Protein AF-A0A162T783-F1 (afdb_monomer_lite)

Sequence (113 aa):
MLANLSEANKEEADLVAEAVRTPYISAKYSADELSHTELRGPLDPKVARTLQLVIQAGEADAQTVSQLSNEPGVVTAWNNRLVTLQSMGLLRERKAGKRKFYSPVIGGLAYGS

Structure (mmCIF, N/CA/C/O backbone):
data_AF-A0A162T783-F1
#
_entry.id   AF-A0A162T783-F1
#
loop_
_atom_site.group_PDB
_atom_site.id
_atom_site.type_symbol
_atom_site.label_atom_id
_atom_site.label_alt_id
_atom_site.label_comp_id
_atom_site.label_asym_id
_atom_site.label_entity_id
_atom_site.label_seq_id
_atom_site.pdbx_PDB_ins_code
_atom_site.Cartn_x
_atom_site.Cartn_y
_atom_site.Cartn_z
_atom_site.occupancy
_atom_site.B_iso_or_equiv
_atom_site.auth_seq_id
_atom_site.auth_comp_id
_atom_site.auth_asym_id
_atom_site.auth_atom_id
_atom_site.pdbx_PDB_model_num
ATOM 1 N N . MET A 1 1 ? 0.898 1.409 -11.993 1.00 87.44 1 MET A N 1
ATOM 2 C CA . MET A 1 1 ? 1.842 0.271 -11.979 1.00 87.44 1 MET A CA 1
ATOM 3 C C . MET A 1 1 ? 2.705 0.387 -13.219 1.00 87.44 1 MET A C 1
ATOM 5 O O . MET A 1 1 ? 2.167 0.739 -14.262 1.00 87.44 1 MET A O 1
ATOM 9 N N . LEU A 1 2 ? 4.002 0.127 -13.090 1.00 93.25 2 LEU A N 1
ATOM 10 C CA . LEU A 1 2 ? 4.965 0.099 -14.183 1.00 93.25 2 LEU A CA 1
ATOM 11 C C . LEU A 1 2 ? 5.626 -1.286 -14.189 1.00 93.25 2 LEU A C 1
ATOM 13 O O . LEU A 1 2 ? 6.104 -1.743 -13.152 1.00 93.25 2 LEU A O 1
ATOM 17 N N . ALA A 1 3 ? 5.616 -1.968 -15.334 1.00 94.25 3 ALA A N 1
ATOM 18 C CA . ALA A 1 3 ? 6.173 -3.311 -15.475 1.00 94.25 3 ALA A CA 1
ATOM 19 C C . ALA A 1 3 ? 7.411 -3.296 -16.377 1.00 94.25 3 ALA A C 1
ATOM 21 O O . ALA A 1 3 ? 7.475 -2.514 -17.323 1.00 94.25 3 ALA A O 1
ATOM 22 N N . ASN A 1 4 ? 8.366 -4.188 -16.103 1.00 94.56 4 ASN A N 1
ATOM 23 C CA . ASN A 1 4 ? 9.569 -4.403 -16.919 1.00 94.56 4 ASN A CA 1
ATOM 24 C C . ASN A 1 4 ? 10.437 -3.146 -17.117 1.00 94.56 4 ASN A C 1
ATOM 26 O O . ASN A 1 4 ? 11.105 -3.003 -18.140 1.00 94.56 4 ASN A O 1
ATOM 30 N N . LEU A 1 5 ? 10.452 -2.241 -16.132 1.00 93.69 5 LEU A N 1
ATOM 31 C CA . LEU A 1 5 ? 11.386 -1.117 -16.131 1.00 93.69 5 LEU A CA 1
ATOM 32 C C . LEU A 1 5 ? 12.828 -1.616 -15.969 1.00 93.69 5 LEU A C 1
ATOM 34 O O . LEU A 1 5 ? 13.102 -2.472 -15.122 1.00 93.69 5 LEU A O 1
ATOM 38 N N . SER A 1 6 ? 13.742 -1.042 -16.754 1.00 93.62 6 SER A N 1
ATOM 39 C CA . SER A 1 6 ? 15.181 -1.113 -16.487 1.00 93.62 6 SER A CA 1
ATOM 40 C C . SER A 1 6 ? 15.510 -0.401 -15.171 1.00 93.62 6 SER A C 1
ATOM 42 O O . SER A 1 6 ? 14.726 0.422 -14.701 1.00 93.62 6 SER A O 1
ATOM 44 N N . GLU A 1 7 ? 16.678 -0.672 -14.586 1.00 91.00 7 GLU A N 1
ATOM 45 C CA . GLU A 1 7 ? 17.090 0.009 -13.349 1.00 91.00 7 GLU A CA 1
ATOM 46 C C . GLU A 1 7 ? 17.187 1.532 -13.531 1.00 91.00 7 GLU A C 1
ATOM 48 O O . GLU A 1 7 ? 16.649 2.268 -12.712 1.00 91.00 7 GLU A O 1
ATOM 53 N N . ALA A 1 8 ? 17.732 2.006 -14.659 1.00 93.81 8 ALA A N 1
ATOM 54 C CA . ALA A 1 8 ? 17.788 3.439 -14.965 1.00 93.81 8 ALA A CA 1
ATOM 55 C C . ALA A 1 8 ? 16.388 4.087 -14.985 1.00 93.81 8 ALA A C 1
ATOM 57 O O . ALA A 1 8 ? 16.171 5.142 -14.398 1.00 93.81 8 ALA A O 1
ATOM 58 N N . ASN A 1 9 ? 15.397 3.415 -15.585 1.00 95.00 9 ASN A N 1
ATOM 59 C CA . ASN A 1 9 ? 14.030 3.936 -15.634 1.00 95.00 9 ASN A CA 1
ATOM 60 C C . ASN A 1 9 ? 13.324 3.862 -14.268 1.00 95.00 9 ASN A C 1
ATOM 62 O O . ASN A 1 9 ? 12.402 4.637 -14.019 1.00 95.00 9 ASN A O 1
ATOM 66 N N . LYS A 1 10 ? 13.711 2.927 -13.388 1.00 93.62 10 LYS A N 1
ATOM 67 C CA . LYS A 1 10 ? 13.200 2.880 -12.008 1.00 93.62 10 LYS A CA 1
ATOM 68 C C . LYS A 1 10 ? 13.727 4.048 -11.189 1.00 93.62 10 LYS A C 1
ATOM 70 O O . LYS A 1 10 ? 12.943 4.656 -10.473 1.00 93.62 10 LYS A O 1
ATOM 75 N N . GLU A 1 11 ? 15.009 4.383 -11.321 1.00 94.31 11 GLU A N 1
ATOM 76 C CA . GLU A 1 11 ? 15.597 5.549 -10.651 1.00 94.31 11 GLU A CA 1
ATOM 77 C C . GLU A 1 11 ? 14.885 6.841 -11.074 1.00 94.31 11 GLU A C 1
ATOM 79 O O . GLU A 1 11 ? 14.480 7.633 -10.224 1.00 94.31 11 GLU A O 1
ATOM 84 N N . GLU A 1 12 ? 14.629 7.020 -12.373 1.00 95.50 12 GLU A N 1
ATOM 85 C CA . GLU A 1 12 ? 13.833 8.152 -12.864 1.00 95.50 12 GLU A CA 1
ATOM 86 C C . GLU A 1 12 ? 12.402 8.144 -12.304 1.00 95.50 12 GLU A C 1
ATOM 88 O O . GLU A 1 12 ? 11.904 9.176 -11.846 1.00 95.50 12 GLU A O 1
ATOM 93 N N . ALA A 1 13 ? 11.738 6.985 -12.294 1.00 95.50 13 ALA A N 1
ATOM 94 C CA . ALA A 1 13 ? 10.396 6.853 -11.735 1.00 95.50 13 ALA A CA 1
ATOM 95 C C . ALA A 1 13 ? 10.357 7.147 -10.225 1.00 95.50 13 ALA A C 1
ATOM 97 O O . ALA A 1 13 ? 9.391 7.747 -9.753 1.00 95.50 13 ALA A O 1
ATOM 98 N N . ASP A 1 14 ? 11.399 6.783 -9.475 1.00 95.50 14 ASP A N 1
ATOM 99 C CA . ASP A 1 14 ? 11.531 7.088 -8.049 1.00 95.50 14 ASP A CA 1
ATOM 100 C C . ASP A 1 14 ? 11.670 8.599 -7.812 1.00 95.50 14 ASP A C 1
ATOM 102 O O . ASP A 1 14 ? 11.012 9.140 -6.921 1.00 95.50 14 ASP A O 1
ATOM 106 N N . LEU A 1 15 ? 12.441 9.307 -8.649 1.00 96.00 15 LEU A N 1
ATOM 107 C CA . LEU A 1 15 ? 12.547 10.771 -8.590 1.00 96.00 15 LEU A CA 1
ATOM 108 C C . LEU A 1 15 ? 11.194 11.446 -8.842 1.00 96.00 15 LEU A C 1
ATOM 110 O O . LEU A 1 15 ? 10.819 12.375 -8.122 1.00 96.00 15 LEU A O 1
ATOM 114 N N . VAL A 1 16 ? 10.439 10.967 -9.836 1.00 96.44 16 VAL A N 1
ATOM 115 C CA . VAL A 1 16 ? 9.086 11.471 -10.112 1.00 96.44 16 VAL A CA 1
ATOM 116 C C . VAL A 1 16 ? 8.161 11.181 -8.931 1.00 96.44 16 VAL A C 1
ATOM 118 O O . VAL A 1 16 ? 7.468 12.088 -8.472 1.00 96.44 16 VAL A O 1
ATOM 121 N N . ALA A 1 17 ? 8.168 9.950 -8.415 1.00 95.38 17 ALA A N 1
ATOM 122 C CA . ALA A 1 17 ? 7.332 9.520 -7.297 1.00 95.38 17 ALA A CA 1
ATOM 123 C C . ALA A 1 17 ? 7.572 10.356 -6.033 1.00 95.38 17 ALA A C 1
ATOM 125 O O . ALA A 1 17 ? 6.611 10.728 -5.355 1.00 95.38 17 ALA A O 1
ATOM 126 N N . GLU A 1 18 ? 8.830 10.695 -5.747 1.00 95.19 18 GLU A N 1
ATOM 127 C CA . GLU A 1 18 ? 9.193 11.587 -4.647 1.00 95.19 18 GLU A CA 1
ATOM 128 C C . GLU A 1 18 ? 8.697 13.017 -4.904 1.00 95.19 18 GLU A C 1
ATOM 130 O O . GLU A 1 18 ? 8.015 13.599 -4.058 1.00 95.19 18 GLU A O 1
ATOM 135 N N . ALA A 1 19 ? 8.943 13.561 -6.102 1.00 95.62 19 ALA A N 1
ATOM 136 C CA . ALA A 1 19 ? 8.534 14.918 -6.466 1.00 95.62 19 ALA A CA 1
ATOM 137 C C . ALA A 1 19 ? 7.010 15.123 -6.391 1.00 95.62 19 ALA A C 1
ATOM 139 O O . ALA A 1 19 ? 6.547 16.164 -5.920 1.00 95.62 19 ALA A O 1
ATOM 140 N N . VAL A 1 20 ? 6.221 14.129 -6.817 1.00 94.38 20 VAL A N 1
ATOM 141 C CA . VAL A 1 20 ? 4.748 14.181 -6.764 1.00 94.38 20 VAL A CA 1
ATOM 142 C C . VAL A 1 20 ? 4.156 13.541 -5.506 1.00 94.38 20 VAL A C 1
ATOM 144 O O . VAL A 1 20 ? 2.933 13.459 -5.372 1.00 94.38 20 VAL A O 1
ATOM 147 N N . ARG A 1 21 ? 5.005 13.061 -4.589 1.00 91.62 21 ARG A N 1
ATOM 148 C CA . ARG A 1 21 ? 4.633 12.366 -3.346 1.00 91.62 21 ARG A CA 1
ATOM 149 C C . ARG A 1 21 ? 3.603 11.249 -3.542 1.00 91.62 21 ARG A C 1
ATOM 151 O O . ARG A 1 21 ? 2.698 11.079 -2.723 1.00 91.62 21 ARG A O 1
ATOM 158 N N . THR A 1 22 ? 3.721 10.515 -4.642 1.00 92.12 22 THR A N 1
ATOM 159 C CA . THR A 1 22 ? 2.771 9.468 -5.027 1.00 92.12 22 THR A CA 1
ATOM 160 C C . THR A 1 22 ? 3.534 8.176 -5.286 1.00 92.12 22 THR A C 1
ATOM 162 O O . THR A 1 22 ? 4.373 8.151 -6.187 1.00 92.12 22 THR A O 1
ATOM 165 N N . PRO A 1 23 ? 3.266 7.100 -4.528 1.00 94.69 23 PRO A N 1
ATOM 166 C CA . PRO A 1 23 ? 3.965 5.842 -4.716 1.00 94.69 23 PRO A CA 1
ATOM 167 C C . PRO A 1 23 ? 3.464 5.117 -5.972 1.00 94.69 23 PRO A C 1
ATOM 169 O O . PRO A 1 23 ? 2.347 5.340 -6.447 1.00 94.69 23 PRO A O 1
ATOM 172 N N . TYR A 1 24 ? 4.270 4.196 -6.490 1.00 95.31 24 TYR A N 1
ATOM 173 C CA . TYR A 1 24 ? 3.909 3.363 -7.633 1.00 95.31 24 TYR A CA 1
ATOM 174 C C . TYR A 1 24 ? 4.346 1.917 -7.424 1.00 95.31 24 TYR A C 1
ATOM 176 O O . TYR A 1 24 ? 5.312 1.627 -6.727 1.00 95.31 24 TYR A O 1
ATOM 184 N N . ILE A 1 25 ? 3.624 0.990 -8.048 1.00 95.44 25 ILE A N 1
ATOM 185 C CA . ILE A 1 25 ? 3.988 -0.428 -8.027 1.00 95.44 25 ILE A CA 1
ATOM 186 C C . ILE A 1 25 ? 4.894 -0.725 -9.218 1.00 95.44 25 ILE A C 1
ATOM 188 O O . ILE A 1 25 ? 4.496 -0.476 -10.361 1.00 95.44 25 ILE A O 1
ATOM 192 N N . SER A 1 26 ? 6.068 -1.27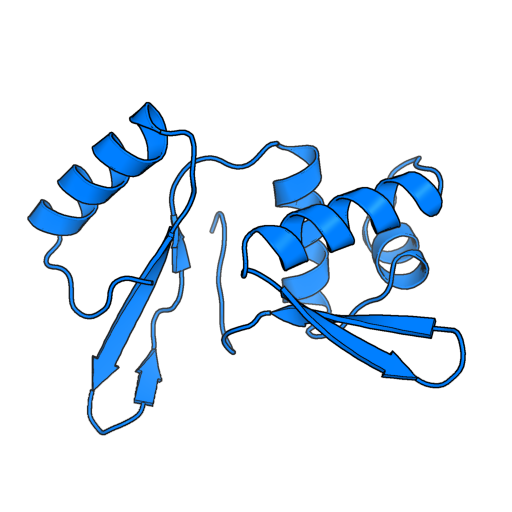3 -8.926 1.00 95.31 26 SER A N 1
ATOM 193 C CA . SER A 1 26 ? 7.005 -1.870 -9.872 1.00 95.31 26 SER A CA 1
ATOM 194 C C . SER A 1 26 ? 6.782 -3.381 -9.930 1.00 95.31 26 SER A C 1
ATOM 196 O O . SER A 1 26 ? 6.468 -3.999 -8.912 1.00 95.31 26 SER A O 1
ATOM 198 N N . ALA A 1 27 ? 6.912 -3.983 -11.109 1.00 94.94 27 ALA A N 1
ATOM 199 C CA . ALA A 1 27 ? 6.791 -5.428 -11.286 1.00 94.94 27 ALA A CA 1
ATOM 200 C C . ALA A 1 27 ? 7.599 -5.926 -12.492 1.00 94.94 27 ALA A C 1
ATOM 202 O O . ALA A 1 27 ? 7.951 -5.162 -13.396 1.00 94.94 27 ALA A O 1
ATOM 203 N N . LYS A 1 28 ? 7.836 -7.236 -12.547 1.00 93.94 28 LYS A N 1
ATOM 204 C CA . LYS A 1 28 ? 8.221 -7.949 -13.769 1.00 93.94 28 LYS A CA 1
ATOM 205 C C . LYS A 1 28 ? 6.998 -8.659 -14.337 1.00 93.94 28 LYS A C 1
ATOM 207 O O . LYS A 1 28 ? 6.274 -9.310 -13.591 1.00 93.94 28 LYS A O 1
ATOM 212 N N . TYR A 1 29 ? 6.789 -8.552 -15.642 1.00 94.06 29 TYR A N 1
ATOM 213 C CA . TYR A 1 29 ? 5.730 -9.249 -16.366 1.00 94.06 29 TYR A CA 1
ATOM 214 C C . TYR A 1 29 ? 6.345 -10.133 -17.449 1.00 94.06 29 TYR A C 1
ATOM 216 O O . TYR A 1 29 ? 7.041 -9.635 -18.336 1.00 94.06 29 TYR A O 1
ATOM 224 N N . SER A 1 30 ? 6.113 -11.439 -17.363 1.00 94.75 30 SER A N 1
ATOM 225 C CA . SER A 1 30 ? 6.611 -12.434 -18.317 1.00 94.75 30 SER A CA 1
ATOM 226 C C . SER A 1 30 ? 5.680 -13.640 -18.317 1.00 94.75 30 SER A C 1
ATOM 228 O O . SER A 1 30 ? 5.141 -13.973 -17.269 1.00 94.75 30 SER A O 1
ATOM 230 N N . ALA A 1 31 ? 5.513 -14.299 -19.468 1.00 92.56 31 ALA A N 1
ATOM 231 C CA . ALA A 1 31 ? 4.692 -15.510 -19.605 1.00 92.56 31 ALA A CA 1
ATOM 232 C C . ALA A 1 31 ? 3.284 -15.388 -18.975 1.00 92.56 31 ALA A C 1
ATOM 234 O O . ALA A 1 31 ? 2.809 -16.308 -18.320 1.00 92.56 31 ALA A O 1
ATOM 235 N N . ASP A 1 32 ? 2.644 -14.228 -19.159 1.00 89.75 32 ASP A N 1
ATOM 236 C CA . ASP A 1 32 ? 1.330 -13.875 -18.604 1.00 89.75 32 ASP A CA 1
ATOM 237 C C . ASP A 1 32 ? 1.216 -13.862 -17.070 1.00 89.75 32 ASP A C 1
ATOM 239 O O . ASP A 1 32 ? 0.118 -13.847 -16.511 1.00 89.75 32 ASP A O 1
ATOM 243 N N . GLU A 1 33 ? 2.351 -13.769 -16.376 1.00 92.12 33 GLU A N 1
ATOM 244 C CA . GLU A 1 33 ? 2.421 -13.691 -14.921 1.00 92.12 33 GLU A CA 1
ATOM 245 C C . GLU A 1 33 ? 3.176 -12.438 -14.446 1.00 92.12 33 GLU A C 1
ATOM 247 O O . GLU A 1 33 ? 4.178 -12.005 -15.029 1.00 92.12 33 GLU A O 1
ATOM 252 N N . LEU A 1 34 ? 2.687 -11.845 -13.351 1.00 92.12 34 LEU A N 1
ATOM 253 C CA . LEU A 1 34 ? 3.381 -10.790 -12.614 1.00 92.12 34 LEU A CA 1
ATOM 254 C C . LEU A 1 34 ? 4.260 -11.406 -11.524 1.00 92.12 34 LEU A C 1
ATOM 256 O O . LEU A 1 34 ? 3.801 -12.220 -10.731 1.00 92.12 34 LEU A O 1
ATOM 260 N N . SER A 1 35 ? 5.505 -10.951 -11.426 1.00 92.38 35 SER A N 1
ATOM 261 C CA . SER A 1 35 ? 6.443 -11.342 -10.372 1.00 92.38 35 SER A CA 1
ATOM 262 C C . SER A 1 35 ? 7.223 -10.135 -9.851 1.00 92.38 35 SER A C 1
ATOM 264 O O . SER A 1 35 ? 7.226 -9.072 -10.474 1.00 92.38 35 SER A O 1
ATOM 266 N N . HIS A 1 36 ? 7.914 -10.302 -8.718 1.00 91.81 36 HIS A N 1
ATOM 267 C CA . HIS A 1 36 ? 8.768 -9.264 -8.119 1.00 91.81 36 HIS A CA 1
ATOM 268 C C . HIS A 1 36 ? 8.035 -7.927 -7.929 1.00 91.81 36 HIS A C 1
ATOM 270 O O . HIS A 1 36 ? 8.534 -6.866 -8.299 1.00 91.81 36 HIS A O 1
ATOM 276 N N . THR A 1 37 ? 6.807 -7.999 -7.420 1.00 94.19 37 THR A N 1
ATOM 277 C CA . THR A 1 37 ? 5.937 -6.839 -7.244 1.00 94.19 37 THR A CA 1
ATOM 278 C C . THR A 1 37 ? 6.321 -6.080 -5.985 1.00 94.19 37 THR A C 1
ATOM 280 O O . THR A 1 37 ? 6.232 -6.617 -4.883 1.00 94.19 37 THR A O 1
ATOM 283 N N . GLU A 1 38 ? 6.706 -4.823 -6.140 1.00 94.88 38 GLU A N 1
ATOM 284 C CA . GLU A 1 38 ? 7.192 -3.969 -5.059 1.00 94.88 38 GLU A CA 1
ATOM 285 C C . GLU A 1 38 ? 6.518 -2.599 -5.147 1.00 94.88 38 GLU A C 1
ATOM 287 O O . GLU A 1 38 ? 6.423 -2.009 -6.226 1.00 94.88 38 GLU A O 1
ATOM 292 N N . LEU A 1 39 ? 6.052 -2.074 -4.016 1.00 95.62 39 LEU A N 1
ATOM 293 C CA . LEU A 1 39 ? 5.638 -0.680 -3.923 1.00 95.62 39 LEU A CA 1
ATOM 294 C C . LEU A 1 39 ? 6.865 0.212 -3.687 1.00 95.62 39 LEU A C 1
ATOM 296 O O . LEU A 1 39 ? 7.608 0.010 -2.730 1.00 95.62 39 LEU A O 1
ATOM 300 N N . ARG A 1 40 ? 7.043 1.223 -4.535 1.00 94.81 40 ARG A N 1
ATOM 301 C CA . ARG A 1 40 ? 8.142 2.192 -4.485 1.00 94.81 40 ARG A CA 1
ATOM 302 C C . ARG A 1 40 ? 7.612 3.610 -4.293 1.00 94.81 40 ARG A C 1
ATOM 304 O O . ARG A 1 40 ? 6.454 3.898 -4.600 1.00 94.81 40 ARG A O 1
ATOM 311 N N . GLY A 1 41 ? 8.474 4.495 -3.801 1.00 93.25 41 GLY A N 1
ATOM 312 C CA . GLY A 1 41 ? 8.138 5.885 -3.500 1.00 93.25 41 GLY A CA 1
ATOM 313 C C . GLY A 1 41 ? 7.541 6.099 -2.101 1.00 93.25 41 GLY A C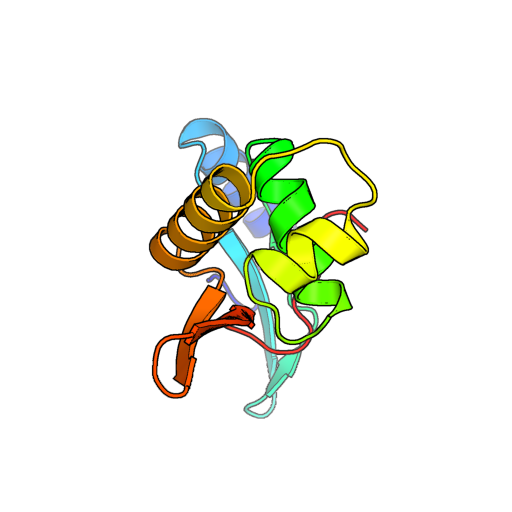 1
ATOM 314 O O . GLY A 1 41 ? 7.408 5.157 -1.308 1.00 93.25 41 GLY A O 1
ATOM 315 N N . PRO A 1 42 ? 7.207 7.354 -1.767 1.00 93.38 42 PRO A N 1
ATOM 316 C CA . PRO A 1 42 ? 6.882 7.735 -0.402 1.00 93.38 42 PRO A CA 1
ATOM 317 C C . PRO A 1 42 ? 5.470 7.307 0.013 1.00 93.38 42 PRO A C 1
ATOM 319 O O . PRO A 1 42 ? 4.498 7.428 -0.734 1.00 93.38 42 PRO A O 1
ATOM 322 N N . LEU A 1 43 ? 5.346 6.893 1.273 1.00 94.75 43 LEU A N 1
ATOM 323 C CA . LEU A 1 43 ? 4.083 6.770 1.995 1.00 94.75 43 LEU A CA 1
ATOM 324 C C . LEU A 1 43 ? 4.220 7.449 3.356 1.00 94.75 43 LEU A C 1
ATOM 326 O O . LEU A 1 43 ? 5.287 7.426 3.969 1.00 94.75 43 LEU A O 1
ATOM 330 N N . ASP A 1 44 ? 3.123 8.019 3.860 1.00 94.00 44 ASP A N 1
ATOM 331 C CA . ASP A 1 44 ? 3.070 8.438 5.263 1.00 94.00 44 ASP A CA 1
ATOM 332 C C . ASP A 1 44 ? 3.408 7.236 6.173 1.00 94.00 44 ASP A C 1
ATOM 334 O O . ASP A 1 44 ? 2.854 6.155 5.950 1.00 94.00 44 ASP A O 1
ATOM 338 N N . PRO A 1 45 ? 4.255 7.387 7.210 1.00 93.44 45 PRO A N 1
ATOM 339 C CA . PRO A 1 45 ? 4.712 6.264 8.031 1.00 93.44 45 PRO A CA 1
ATOM 340 C C . PRO A 1 45 ? 3.587 5.412 8.630 1.00 93.44 45 PRO A C 1
ATOM 342 O O . PRO A 1 45 ? 3.703 4.189 8.717 1.00 93.44 45 PRO A O 1
ATOM 345 N N . LYS A 1 46 ? 2.461 6.024 9.018 1.00 94.75 46 LYS A N 1
ATOM 346 C CA . LYS A 1 46 ? 1.323 5.290 9.591 1.00 94.75 46 LYS A CA 1
ATOM 347 C C . LYS A 1 46 ? 0.539 4.545 8.511 1.00 94.75 46 LYS A C 1
ATOM 349 O O . LYS A 1 46 ? 0.007 3.462 8.770 1.00 94.75 46 LYS A O 1
ATOM 354 N N . VAL A 1 47 ? 0.461 5.113 7.310 1.00 95.81 47 VAL A N 1
ATOM 355 C CA . VAL A 1 47 ? -0.142 4.476 6.129 1.00 95.81 47 VAL A CA 1
ATOM 356 C C . VAL A 1 47 ? 0.725 3.305 5.652 1.00 95.81 47 VAL A C 1
ATOM 358 O O . VAL A 1 47 ? 0.207 2.203 5.485 1.00 95.81 47 VAL A O 1
ATOM 361 N N . ALA A 1 48 ? 2.040 3.506 5.556 1.00 95.75 48 ALA A N 1
ATOM 362 C CA . ALA A 1 48 ? 3.051 2.481 5.297 1.00 95.75 48 ALA A CA 1
ATOM 363 C C . ALA A 1 48 ? 2.941 1.30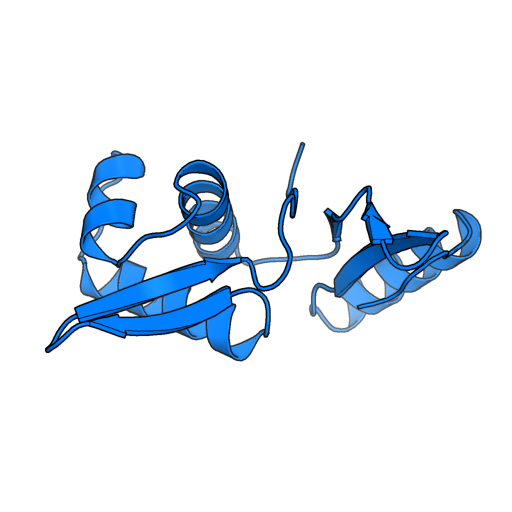2 6.274 1.00 95.75 48 ALA A C 1
ATOM 365 O O . ALA A 1 48 ? 2.799 0.153 5.855 1.00 95.75 48 ALA A O 1
ATOM 366 N N . ARG A 1 49 ? 2.911 1.585 7.583 1.00 95.69 49 ARG A N 1
ATOM 367 C CA . ARG A 1 49 ? 2.751 0.555 8.617 1.00 95.69 49 ARG A CA 1
ATOM 368 C C . ARG A 1 49 ? 1.452 -0.233 8.453 1.00 95.69 49 ARG A C 1
ATOM 370 O O . ARG A 1 49 ? 1.445 -1.452 8.580 1.00 95.69 49 ARG A O 1
ATOM 377 N N . THR A 1 50 ? 0.356 0.455 8.133 1.00 96.88 50 THR A N 1
ATOM 378 C CA . THR A 1 50 ? -0.941 -0.192 7.878 1.00 96.88 50 THR A CA 1
ATOM 379 C C . THR A 1 50 ? -0.862 -1.131 6.673 1.00 96.88 50 THR A C 1
ATOM 381 O O . THR A 1 50 ? -1.352 -2.254 6.751 1.00 96.88 50 THR A O 1
ATOM 384 N N . LEU A 1 51 ? -0.211 -0.711 5.584 1.00 97.31 51 LEU A N 1
ATOM 385 C CA . LEU A 1 51 ? -0.024 -1.545 4.397 1.00 97.31 51 LEU A CA 1
ATOM 386 C C . LEU A 1 51 ? 0.779 -2.812 4.712 1.00 97.31 51 LEU A C 1
ATOM 388 O O . LEU A 1 51 ? 0.360 -3.897 4.322 1.00 97.31 51 LEU A O 1
ATOM 392 N N . GLN A 1 52 ? 1.883 -2.691 5.454 1.00 96.00 52 GLN A N 1
ATOM 393 C CA . GLN A 1 52 ? 2.703 -3.840 5.860 1.00 96.00 52 GLN A CA 1
ATOM 394 C C . GLN A 1 52 ? 1.890 -4.879 6.642 1.00 96.00 52 GLN A C 1
ATOM 396 O O . GLN A 1 52 ? 1.987 -6.071 6.363 1.00 96.00 52 GLN A O 1
ATOM 401 N N . LEU A 1 53 ? 1.044 -4.434 7.576 1.00 96.56 53 LEU A N 1
ATOM 402 C CA . LEU A 1 53 ? 0.178 -5.324 8.356 1.00 96.56 53 LEU A CA 1
ATOM 403 C C . LEU A 1 53 ? -0.864 -6.033 7.477 1.00 96.56 53 LEU A C 1
ATOM 405 O O . LEU A 1 53 ? -1.147 -7.210 7.689 1.00 96.56 53 LEU A O 1
ATOM 409 N N . VAL A 1 54 ? -1.412 -5.346 6.469 1.00 97.62 54 VAL A N 1
ATOM 410 C CA . VAL A 1 54 ? -2.348 -5.954 5.507 1.00 97.62 54 VAL A CA 1
ATOM 411 C C . VAL A 1 54 ? -1.638 -6.961 4.600 1.00 97.62 54 VAL A C 1
ATOM 413 O O . VAL A 1 54 ? -2.180 -8.036 4.364 1.00 97.62 54 VAL A O 1
ATOM 416 N N . ILE A 1 55 ? -0.428 -6.649 4.122 1.00 95.75 55 ILE A N 1
ATOM 417 C CA . ILE A 1 55 ? 0.398 -7.577 3.333 1.00 95.75 55 ILE A CA 1
ATOM 418 C C . ILE A 1 55 ? 0.700 -8.836 4.155 1.00 95.75 55 ILE A C 1
ATOM 420 O O . ILE A 1 55 ? 0.489 -9.943 3.668 1.00 95.75 55 ILE A O 1
ATOM 424 N N . GLN A 1 56 ? 1.114 -8.673 5.415 1.00 94.69 56 GLN A N 1
ATOM 425 C CA . GLN A 1 56 ? 1.397 -9.784 6.326 1.00 94.69 56 GLN A CA 1
ATOM 426 C C . GLN A 1 56 ? 0.163 -10.667 6.571 1.00 94.69 56 GLN A C 1
ATOM 428 O O . GLN A 1 56 ? 0.283 -11.888 6.632 1.00 94.69 56 GLN A O 1
ATOM 433 N N . ALA A 1 57 ? -1.017 -10.062 6.721 1.00 95.62 57 ALA A N 1
ATOM 434 C CA . ALA A 1 57 ? -2.266 -10.788 6.942 1.00 95.62 57 ALA A CA 1
ATOM 435 C C . ALA A 1 57 ? -2.849 -11.414 5.661 1.00 95.62 57 ALA A C 1
ATOM 437 O O . ALA A 1 57 ? -3.710 -12.289 5.745 1.00 95.62 57 ALA A O 1
ATOM 438 N N . GLY A 1 58 ? -2.450 -10.933 4.479 1.00 96.00 58 GLY A N 1
ATOM 439 C CA . GLY A 1 58 ? -3.058 -11.245 3.180 1.00 96.00 58 GLY A CA 1
ATOM 440 C C . GLY A 1 58 ? -4.431 -10.590 2.968 1.00 96.00 58 GLY A C 1
ATOM 441 O O . GLY A 1 58 ? -4.721 -10.078 1.886 1.00 96.00 58 GLY A O 1
ATOM 442 N N . GLU A 1 59 ? -5.269 -10.560 4.002 1.00 96.94 59 GLU A N 1
ATOM 443 C CA . GLU A 1 59 ? -6.532 -9.827 4.053 1.00 96.94 59 GLU A CA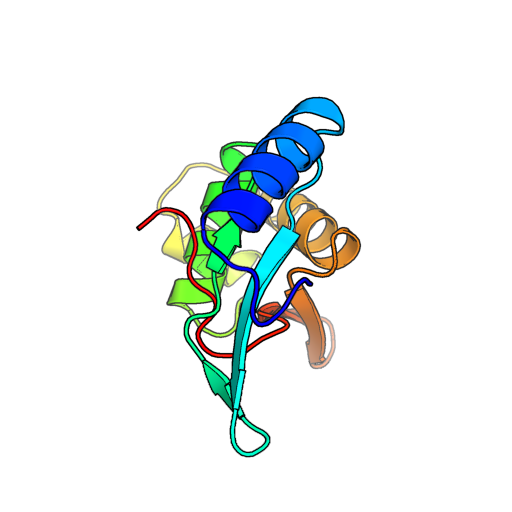 1
ATOM 444 C C . GLU A 1 59 ? -6.814 -9.375 5.496 1.00 96.94 59 GLU A C 1
ATOM 446 O O . GLU A 1 59 ? -6.666 -10.150 6.439 1.00 96.94 59 GLU A O 1
ATOM 451 N N . ALA A 1 60 ? -7.233 -8.123 5.690 1.00 97.38 60 ALA A N 1
ATOM 452 C CA . ALA A 1 60 ? -7.510 -7.578 7.016 1.00 97.38 60 ALA A CA 1
ATOM 453 C C . ALA A 1 60 ? -8.627 -6.527 7.000 1.00 97.38 60 ALA A C 1
ATOM 455 O O . ALA A 1 60 ? -8.835 -5.823 6.013 1.00 97.38 60 ALA A O 1
ATOM 456 N N . ASP A 1 61 ? -9.328 -6.387 8.123 1.00 97.12 61 ASP A N 1
ATOM 457 C CA . ASP A 1 61 ? -10.141 -5.209 8.420 1.00 97.12 61 ASP A CA 1
ATOM 458 C C . ASP A 1 61 ? -9.466 -4.331 9.487 1.00 97.12 61 ASP A C 1
ATOM 460 O O . ASP A 1 61 ? -8.378 -4.636 9.981 1.00 97.12 61 ASP A O 1
ATOM 464 N N . ALA A 1 62 ? -10.106 -3.220 9.857 1.00 95.94 62 ALA A N 1
ATOM 465 C CA . ALA A 1 62 ? -9.552 -2.292 10.840 1.00 95.94 62 ALA A CA 1
ATOM 466 C C . ALA A 1 62 ? -9.306 -2.936 12.220 1.00 95.94 62 ALA A C 1
ATOM 468 O O . ALA A 1 62 ? -8.363 -2.551 12.911 1.00 95.94 62 ALA A O 1
ATOM 469 N N . GLN A 1 63 ? -10.123 -3.920 12.615 1.00 95.00 63 GLN A N 1
ATOM 470 C CA . GLN A 1 63 ? -9.957 -4.636 13.880 1.00 95.00 63 GLN A CA 1
ATOM 471 C C . GLN A 1 63 ? -8.740 -5.564 13.808 1.00 95.00 63 GLN A C 1
ATOM 473 O O . GLN A 1 63 ? -7.913 -5.552 14.717 1.00 95.00 63 GLN A O 1
ATOM 478 N N . THR A 1 64 ? -8.599 -6.315 12.712 1.00 95.88 64 THR A N 1
ATOM 479 C CA . THR A 1 64 ? -7.442 -7.182 12.459 1.00 95.88 64 THR A CA 1
ATOM 480 C C . THR A 1 64 ? -6.144 -6.376 12.445 1.00 95.88 64 THR A C 1
ATOM 482 O O . THR A 1 64 ? -5.199 -6.740 13.137 1.00 95.88 64 THR A O 1
ATOM 485 N N . VAL A 1 65 ? -6.101 -5.240 11.737 1.00 96.81 65 VAL A N 1
ATOM 486 C CA . VAL A 1 65 ? -4.921 -4.356 11.729 1.00 96.81 65 VAL A CA 1
ATOM 487 C C . VAL A 1 65 ? -4.600 -3.853 13.136 1.00 96.81 65 VAL A C 1
ATOM 489 O O . VAL A 1 65 ? -3.442 -3.877 13.541 1.00 96.81 65 VAL A O 1
ATOM 492 N N . SER A 1 66 ? -5.613 -3.434 13.898 1.00 95.31 66 SER A N 1
ATOM 493 C CA . SER A 1 66 ? -5.419 -2.966 15.273 1.00 95.31 66 SER A CA 1
ATOM 494 C C . SER A 1 66 ? -4.861 -4.046 16.202 1.00 95.31 66 SER A C 1
ATOM 496 O O . SER A 1 66 ? -4.149 -3.716 17.143 1.00 95.31 66 SER A O 1
ATOM 498 N N . GLN A 1 67 ? -5.208 -5.315 15.978 1.00 93.81 67 GLN A N 1
ATOM 499 C CA . GLN A 1 67 ? -4.700 -6.443 16.762 1.00 93.81 67 GLN A CA 1
ATOM 500 C C . GLN A 1 67 ? -3.273 -6.818 16.353 1.00 93.81 67 GLN A C 1
ATOM 502 O O . GLN A 1 67 ? -2.447 -7.092 17.214 1.00 93.81 67 GLN A O 1
ATOM 507 N N . LEU A 1 68 ? -2.972 -6.805 15.051 1.00 94.50 68 LEU A N 1
ATOM 508 C CA . LEU A 1 68 ? -1.644 -7.140 14.531 1.00 94.50 68 LEU A CA 1
ATOM 509 C C . LEU A 1 68 ? -0.601 -6.053 14.804 1.00 94.50 68 LEU A C 1
ATOM 511 O O . LEU A 1 68 ? 0.584 -6.360 14.913 1.00 94.50 68 LEU A O 1
ATOM 515 N N . SER A 1 69 ? -1.015 -4.786 14.893 1.00 92.50 69 SER A N 1
ATOM 516 C CA . SER A 1 69 ? -0.079 -3.682 15.107 1.00 92.50 69 SER A CA 1
ATOM 517 C C . SER A 1 69 ? 0.569 -3.719 16.490 1.00 92.50 69 SER A C 1
ATOM 519 O O . SER A 1 69 ? 1.710 -3.282 16.616 1.00 92.50 69 SER A O 1
ATOM 521 N N . ASN A 1 70 ? -0.139 -4.221 17.514 1.00 87.19 70 ASN A N 1
ATOM 522 C CA . ASN A 1 70 ? 0.202 -4.035 18.932 1.00 87.19 70 ASN A CA 1
ATOM 523 C C . ASN A 1 70 ? 0.463 -2.559 19.309 1.00 87.19 70 ASN A C 1
ATOM 525 O O . ASN A 1 70 ? 1.124 -2.266 20.304 1.00 87.19 70 ASN A O 1
ATOM 529 N N . GLU A 1 71 ? -0.061 -1.618 18.521 1.00 86.12 71 GLU A N 1
ATOM 530 C CA . GLU A 1 71 ? 0.127 -0.182 18.709 1.00 86.12 71 GLU A CA 1
ATOM 531 C C . GLU A 1 71 ? -1.148 0.455 19.280 1.00 86.12 71 GLU A C 1
ATOM 533 O O . GLU A 1 71 ? -2.261 0.100 18.872 1.00 86.12 71 GLU A O 1
ATOM 538 N N . PRO A 1 72 ? -1.022 1.454 20.172 1.00 75.31 72 PRO A N 1
ATOM 539 C CA . PRO A 1 72 ? -2.169 2.224 20.622 1.00 75.31 72 PRO A CA 1
ATOM 540 C C . PRO A 1 72 ? -2.786 2.983 19.441 1.00 75.31 72 PRO A C 1
ATOM 542 O O . PRO A 1 72 ? -2.144 3.795 18.773 1.00 75.31 72 PRO A O 1
ATOM 545 N N . GLY A 1 73 ? -4.068 2.738 19.184 1.00 74.75 73 GLY A N 1
ATOM 546 C CA . GLY A 1 73 ? -4.805 3.403 18.119 1.00 74.75 73 GLY A CA 1
ATOM 547 C C . GLY A 1 73 ? -6.284 3.054 18.161 1.00 74.75 73 GLY A C 1
ATOM 548 O O . GLY A 1 73 ? -6.661 1.923 18.450 1.00 74.75 73 GLY A O 1
ATOM 549 N N . VAL A 1 74 ? -7.138 4.032 17.861 1.00 85.38 74 VAL A N 1
ATOM 550 C CA . VAL A 1 74 ? -8.576 3.782 17.725 1.00 85.38 74 VAL A CA 1
ATOM 551 C C . VAL A 1 74 ? -8.862 3.102 16.387 1.00 85.38 74 VAL A C 1
ATOM 553 O O . VAL A 1 74 ? -8.294 3.478 15.361 1.00 85.38 74 VAL A O 1
ATOM 556 N N . VAL A 1 75 ? -9.783 2.135 16.381 1.00 89.94 75 VAL A N 1
ATOM 557 C CA . VAL A 1 75 ? -10.186 1.363 15.186 1.00 89.94 75 VAL A CA 1
ATOM 558 C C . VAL A 1 75 ? -10.536 2.274 14.002 1.00 89.94 75 VAL A C 1
ATOM 560 O O . VAL A 1 75 ? -10.162 1.999 12.864 1.00 89.94 75 VAL A O 1
ATOM 563 N N . THR A 1 76 ? -11.167 3.420 14.265 1.00 93.62 76 THR A N 1
ATOM 564 C CA . THR A 1 76 ? -11.494 4.426 13.244 1.00 93.62 76 THR A CA 1
ATOM 565 C C . THR A 1 76 ? -10.261 4.972 12.518 1.00 93.62 76 THR A C 1
ATOM 567 O O . THR A 1 76 ? -10.311 5.197 11.311 1.00 93.62 76 THR A O 1
ATOM 570 N N . ALA A 1 77 ? -9.132 5.149 13.211 1.00 95.00 77 ALA A N 1
ATOM 571 C CA . ALA A 1 77 ? -7.898 5.630 12.594 1.00 95.00 77 ALA A CA 1
ATOM 572 C C . ALA A 1 77 ? -7.302 4.586 11.638 1.00 95.00 77 ALA A C 1
ATOM 574 O O . ALA A 1 77 ? -6.859 4.944 10.548 1.00 95.00 77 ALA A O 1
ATOM 575 N N . TRP A 1 78 ? -7.337 3.303 12.011 1.00 96.38 78 TRP A N 1
ATOM 576 C CA . TRP A 1 78 ? -6.929 2.205 11.129 1.00 96.38 78 TRP A CA 1
ATOM 577 C C . TRP A 1 78 ? -7.830 2.110 9.901 1.00 96.38 78 TRP A C 1
ATOM 579 O O . TRP A 1 78 ? -7.332 2.007 8.783 1.00 96.38 78 TRP A O 1
ATOM 589 N N . ASN A 1 79 ? -9.145 2.244 10.087 1.00 96.38 79 ASN A N 1
ATOM 590 C CA . ASN A 1 79 ? -10.093 2.260 8.978 1.00 96.38 79 ASN A CA 1
ATOM 591 C C . ASN A 1 79 ? -9.809 3.402 7.991 1.00 96.38 79 ASN A C 1
ATOM 593 O O . ASN A 1 79 ? -9.801 3.181 6.785 1.00 96.38 79 ASN A O 1
ATOM 597 N N . ASN A 1 80 ? -9.513 4.606 8.484 1.00 97.25 80 ASN A N 1
ATOM 598 C CA . ASN A 1 80 ? -9.177 5.731 7.611 1.00 97.25 80 ASN A CA 1
ATOM 599 C C . ASN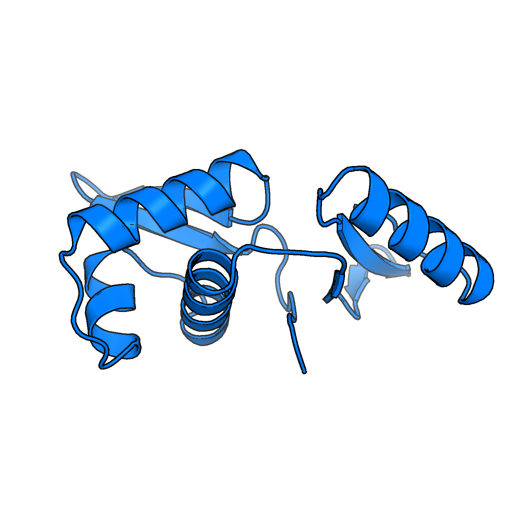 A 1 80 ? -7.914 5.452 6.786 1.00 97.25 80 ASN A C 1
ATOM 601 O O . ASN A 1 80 ? -7.898 5.735 5.594 1.00 97.25 80 ASN A O 1
ATOM 605 N N . ARG A 1 81 ? -6.886 4.834 7.383 1.00 97.50 81 ARG A N 1
ATOM 606 C CA . ARG A 1 81 ? -5.657 4.452 6.666 1.00 97.50 81 ARG A CA 1
ATOM 607 C C . ARG A 1 81 ? -5.916 3.371 5.613 1.00 97.50 81 ARG A C 1
ATOM 609 O O . ARG A 1 81 ? -5.365 3.455 4.522 1.00 97.50 81 ARG A O 1
ATOM 616 N N . LEU A 1 82 ? -6.786 2.400 5.901 1.00 98.00 82 LEU A N 1
ATOM 617 C CA . LEU A 1 82 ? -7.220 1.389 4.927 1.00 98.00 82 LEU A CA 1
ATOM 618 C C . LEU A 1 82 ? -7.957 2.021 3.740 1.00 98.00 82 LEU A C 1
ATOM 620 O O . LEU A 1 82 ? -7.672 1.685 2.592 1.00 98.00 82 LEU A O 1
ATOM 624 N N . VAL A 1 83 ? -8.848 2.980 4.003 1.00 97.75 83 VAL A N 1
ATOM 625 C CA . VAL A 1 83 ? -9.533 3.752 2.955 1.00 97.75 83 VAL A CA 1
ATOM 626 C C . VAL A 1 83 ? -8.535 4.577 2.141 1.00 97.75 83 VAL A C 1
ATOM 628 O O . VAL A 1 83 ? -8.623 4.586 0.916 1.00 97.75 83 VAL A O 1
ATOM 631 N N . THR A 1 84 ? -7.545 5.210 2.779 1.00 97.19 84 THR A N 1
ATOM 632 C CA . THR A 1 84 ? -6.462 5.911 2.069 1.00 97.19 84 THR A CA 1
ATOM 633 C C . THR A 1 84 ? -5.721 4.965 1.124 1.00 97.19 84 THR A C 1
ATOM 635 O O . THR A 1 84 ? -5.628 5.253 -0.067 1.00 97.19 84 THR A O 1
ATOM 638 N N . LEU A 1 85 ? -5.268 3.806 1.608 1.00 97.38 85 LEU A N 1
ATOM 639 C CA . LEU A 1 85 ? -4.579 2.809 0.781 1.00 97.38 85 LEU A CA 1
ATOM 640 C C . LEU A 1 85 ? -5.448 2.285 -0.373 1.00 97.38 85 LEU A C 1
ATOM 642 O O . LEU A 1 85 ? -4.954 2.072 -1.479 1.00 97.38 85 LEU A O 1
ATOM 646 N N . GLN A 1 86 ? -6.748 2.105 -0.141 1.00 97.69 86 GLN A N 1
ATOM 647 C CA . GLN A 1 86 ? -7.697 1.718 -1.183 1.00 97.69 86 GLN A CA 1
ATOM 648 C C . GLN A 1 86 ? -7.886 2.828 -2.227 1.00 97.69 86 GLN A C 1
ATOM 650 O O . GLN A 1 86 ? -7.904 2.539 -3.421 1.00 97.69 86 GLN A O 1
ATOM 655 N N . SER A 1 87 ? -7.958 4.096 -1.811 1.00 95.94 87 SER A N 1
ATOM 656 C CA . SER A 1 87 ? -8.051 5.244 -2.726 1.00 95.94 87 SER A CA 1
ATOM 657 C C . SER A 1 87 ? -6.790 5.444 -3.576 1.00 95.94 87 SER A C 1
ATOM 659 O O . SER A 1 87 ? -6.886 5.871 -4.722 1.00 95.94 87 SER A O 1
ATOM 661 N N . MET A 1 88 ? -5.622 5.056 -3.053 1.00 94.75 88 MET A N 1
ATOM 662 C CA . MET A 1 88 ? -4.349 5.009 -3.785 1.00 94.75 88 MET A CA 1
ATOM 663 C C . MET A 1 88 ? -4.248 3.816 -4.752 1.00 94.75 88 MET A C 1
ATOM 665 O O . MET A 1 88 ? -3.247 3.674 -5.449 1.00 94.75 88 MET A O 1
ATOM 669 N N . GLY A 1 89 ? -5.246 2.926 -4.782 1.00 95.12 89 GLY A N 1
ATOM 670 C CA . GLY A 1 89 ? -5.224 1.722 -5.612 1.00 95.12 89 GLY A CA 1
ATOM 671 C C . GLY A 1 89 ? -4.236 0.655 -5.133 1.00 95.12 89 GLY A C 1
ATOM 672 O O . GLY A 1 89 ? -3.828 -0.184 -5.929 1.00 95.12 89 GLY A O 1
ATOM 673 N N . LEU A 1 90 ? -3.840 0.677 -3.856 1.00 96.31 90 LEU A N 1
ATOM 674 C CA . LEU A 1 90 ? -2.915 -0.300 -3.263 1.00 96.31 90 LEU A CA 1
ATOM 675 C C . LEU A 1 90 ? -3.648 -1.484 -2.626 1.00 96.31 90 LEU A C 1
ATOM 677 O O . LEU A 1 90 ? -3.124 -2.598 -2.592 1.00 96.31 90 LEU A O 1
ATOM 681 N N . LEU A 1 91 ? -4.878 -1.256 -2.159 1.00 97.88 91 LEU A N 1
ATOM 682 C CA . LEU A 1 91 ? -5.752 -2.289 -1.605 1.00 97.88 91 LEU A CA 1
ATOM 683 C C . LEU A 1 91 ? -7.063 -2.385 -2.388 1.00 97.88 91 LEU A C 1
ATOM 685 O O . LEU A 1 91 ? -7.623 -1.377 -2.819 1.00 97.88 91 LEU A O 1
ATOM 689 N N . ARG A 1 92 ? -7.595 -3.602 -2.502 1.00 97.31 92 ARG A N 1
ATOM 690 C CA . ARG A 1 92 ? -8.974 -3.862 -2.929 1.00 97.31 92 ARG A CA 1
ATOM 691 C C . ARG A 1 92 ? -9.871 -4.030 -1.707 1.00 97.31 92 ARG A C 1
ATOM 693 O O . ARG A 1 92 ? -9.476 -4.674 -0.739 1.00 97.31 92 ARG A O 1
ATOM 700 N N . GLU A 1 93 ? -11.078 -3.473 -1.767 1.00 97.62 93 GLU A N 1
ATOM 701 C CA . GLU A 1 93 ? -12.115 -3.664 -0.745 1.00 97.62 93 GLU A CA 1
ATOM 702 C C . GLU A 1 93 ? -13.047 -4.813 -1.146 1.00 97.62 93 GLU A C 1
ATOM 704 O O . GLU A 1 93 ? -13.540 -4.872 -2.273 1.00 97.62 93 GLU A O 1
ATOM 709 N N . ARG A 1 94 ? -13.363 -5.680 -0.184 1.00 96.81 94 ARG A N 1
ATOM 710 C CA . ARG A 1 94 ? -14.425 -6.681 -0.270 1.00 96.81 94 ARG A CA 1
ATOM 711 C C . ARG A 1 94 ? -15.379 -6.517 0.907 1.00 96.81 94 ARG A C 1
ATOM 713 O O . ARG A 1 94 ? -14.960 -6.417 2.059 1.00 96.81 94 ARG A O 1
ATOM 720 N N . LYS A 1 95 ? -16.684 -6.528 0.639 1.00 94.88 95 LYS A N 1
ATOM 721 C CA . LYS A 1 95 ? -17.714 -6.479 1.686 1.00 94.88 95 LYS A CA 1
ATOM 722 C C . LYS A 1 95 ? -18.120 -7.888 2.108 1.00 94.88 95 LYS A C 1
ATOM 724 O O . LYS A 1 95 ? -18.341 -8.750 1.263 1.00 94.88 95 LYS A O 1
ATOM 729 N N . ALA A 1 96 ? -18.261 -8.100 3.413 1.00 92.06 96 ALA A N 1
ATOM 730 C CA . ALA A 1 96 ? -18.826 -9.313 3.997 1.00 92.06 96 ALA A CA 1
ATOM 731 C C . ALA A 1 96 ? -19.831 -8.914 5.087 1.00 92.06 96 ALA A C 1
ATOM 733 O O . ALA A 1 96 ? -19.472 -8.594 6.225 1.00 92.06 96 ALA A O 1
ATOM 734 N N . GLY A 1 97 ? -21.111 -8.859 4.708 1.00 92.44 97 GLY A N 1
ATOM 735 C CA . GLY A 1 97 ? -22.163 -8.290 5.547 1.00 92.44 97 GLY A CA 1
ATOM 736 C C . GLY A 1 97 ? -21.901 -6.809 5.837 1.00 92.44 97 GLY A C 1
ATOM 737 O O . GLY A 1 97 ? -21.799 -6.001 4.917 1.00 92.44 97 GLY A O 1
ATOM 738 N N . LYS A 1 98 ? -21.775 -6.455 7.123 1.00 88.44 98 LYS A N 1
ATOM 739 C CA . LYS A 1 98 ? -21.472 -5.082 7.577 1.00 88.44 98 LYS A CA 1
ATOM 740 C C . LYS A 1 98 ? -19.971 -4.771 7.658 1.00 88.44 98 LYS A C 1
ATOM 742 O O . LYS A 1 98 ? -19.612 -3.627 7.922 1.00 88.44 98 LYS A O 1
ATOM 747 N N . ARG A 1 99 ? -19.100 -5.769 7.470 1.00 91.06 99 ARG A N 1
ATOM 748 C CA . ARG A 1 99 ? -17.640 -5.614 7.566 1.00 91.06 99 ARG A CA 1
ATOM 749 C C . ARG A 1 99 ? -17.024 -5.387 6.189 1.00 91.06 99 ARG A C 1
ATOM 751 O O . ARG A 1 99 ? -17.520 -5.898 5.182 1.00 91.06 99 ARG A O 1
ATOM 758 N N . LYS A 1 100 ? -15.925 -4.636 6.173 1.00 95.44 100 LYS A N 1
ATOM 759 C CA . LYS A 1 100 ? -15.082 -4.396 5.001 1.00 95.44 100 LYS A CA 1
ATOM 760 C C . LYS A 1 100 ? -13.730 -5.043 5.232 1.00 95.44 100 LYS A C 1
ATOM 762 O O . LYS A 1 100 ? -13.109 -4.787 6.257 1.00 95.44 100 LYS A O 1
ATOM 767 N N . PHE A 1 101 ? -13.304 -5.850 4.280 1.00 97.62 101 PHE A N 1
ATOM 768 C CA . PHE A 1 101 ? -12.007 -6.499 4.264 1.00 97.62 101 PHE A CA 1
ATOM 769 C C . PHE A 1 101 ? -11.167 -5.900 3.146 1.00 97.62 101 PHE A C 1
ATOM 771 O O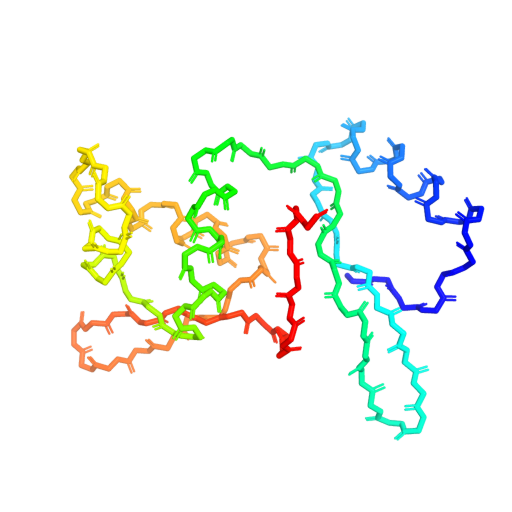 . PHE A 1 101 ? -11.683 -5.598 2.069 1.00 97.62 101 PHE A O 1
ATOM 778 N N . TYR A 1 102 ? -9.883 -5.727 3.416 1.00 98.44 102 TYR A N 1
ATOM 779 C CA . TYR A 1 102 ? -8.923 -5.150 2.498 1.00 98.44 102 TYR A CA 1
ATOM 780 C C . TYR A 1 102 ? -7.798 -6.144 2.250 1.00 98.44 102 TYR A C 1
ATOM 782 O O . TYR A 1 102 ? -7.259 -6.720 3.190 1.00 98.44 102 TYR A O 1
ATOM 790 N N . SER A 1 103 ? -7.437 -6.334 0.987 1.00 97.75 103 SER A N 1
ATOM 791 C CA . SER A 1 103 ? -6.282 -7.141 0.573 1.00 97.75 103 SER A CA 1
ATOM 792 C C . SER A 1 103 ? -5.463 -6.381 -0.471 1.00 97.75 103 SER A C 1
ATOM 794 O O . SER A 1 103 ? -6.016 -5.485 -1.118 1.00 97.75 103 SER A O 1
ATOM 796 N N . PRO A 1 104 ? -4.165 -6.684 -0.649 1.00 97.06 104 PRO A N 1
ATOM 797 C CA . PRO A 1 104 ? -3.363 -6.075 -1.707 1.00 97.06 104 PRO A CA 1
ATOM 798 C C . PRO A 1 104 ? -4.009 -6.257 -3.086 1.00 97.06 104 PRO A C 1
ATOM 800 O O . PRO A 1 104 ? -4.587 -7.308 -3.375 1.00 97.06 104 PRO A O 1
ATOM 803 N N . VAL A 1 105 ? -3.918 -5.239 -3.948 1.00 95.38 105 VAL A N 1
ATOM 804 C CA . VAL A 1 105 ? -4.441 -5.338 -5.327 1.00 95.38 105 VAL A CA 1
ATOM 805 C C . VAL A 1 105 ? -3.692 -6.369 -6.172 1.00 95.38 105 VAL A C 1
ATOM 807 O O . VAL A 1 105 ? -4.268 -6.923 -7.104 1.00 95.38 105 VAL A O 1
ATOM 810 N N . ILE A 1 106 ? -2.427 -6.634 -5.836 1.00 92.12 106 ILE A N 1
ATOM 811 C CA . ILE A 1 106 ? -1.550 -7.586 -6.518 1.00 92.12 106 ILE A CA 1
ATOM 812 C C . ILE A 1 106 ? -1.016 -8.570 -5.477 1.00 92.12 106 ILE A C 1
ATOM 814 O O . ILE A 1 106 ? -0.553 -8.167 -4.409 1.00 92.12 106 ILE A O 1
ATOM 818 N N . GLY A 1 107 ? -1.106 -9.866 -5.782 1.00 87.69 107 GLY A N 1
ATOM 819 C CA . GLY A 1 107 ? -0.543 -10.915 -4.934 1.00 87.69 107 GLY A CA 1
ATOM 820 C C . GLY A 1 107 ? 0.980 -10.817 -4.875 1.00 87.69 107 GLY A C 1
ATOM 821 O O . GLY A 1 107 ? 1.613 -10.492 -5.872 1.00 87.69 107 GLY A O 1
ATOM 822 N N . GLY A 1 108 ? 1.564 -11.082 -3.705 1.00 86.44 108 GLY A N 1
ATOM 823 C CA . GLY A 1 108 ? 3.016 -10.997 -3.517 1.00 86.44 108 GLY A CA 1
ATOM 824 C C . GLY A 1 108 ? 3.576 -9.571 -3.460 1.00 86.44 108 GLY A C 1
ATOM 825 O O . GLY A 1 108 ? 4.791 -9.409 -3.522 1.00 86.44 108 GLY A O 1
ATOM 826 N N . LEU A 1 109 ? 2.723 -8.543 -3.338 1.00 92.19 109 LEU A N 1
ATOM 827 C CA . LEU A 1 109 ? 3.169 -7.159 -3.168 1.00 92.19 109 LEU A CA 1
ATOM 828 C C . LEU A 1 109 ? 4.065 -7.026 -1.928 1.00 92.19 109 LEU A C 1
ATOM 830 O O . LEU A 1 109 ? 3.621 -7.290 -0.812 1.00 92.19 109 LEU A O 1
ATOM 834 N N . ALA A 1 110 ? 5.297 -6.568 -2.133 1.00 91.12 110 ALA A N 1
ATOM 835 C CA . ALA A 1 110 ? 6.247 -6.235 -1.081 1.00 91.12 110 ALA A CA 1
ATOM 836 C C . ALA A 1 110 ? 6.332 -4.716 -0.863 1.00 91.12 110 ALA A C 1
ATOM 838 O O . ALA A 1 110 ? 6.076 -3.926 -1.776 1.00 91.12 110 ALA A O 1
ATOM 839 N N . TYR A 1 111 ? 6.699 -4.303 0.352 1.00 89.75 111 TYR A N 1
ATOM 840 C CA . TYR A 1 111 ? 6.972 -2.903 0.676 1.00 89.75 111 TYR A CA 1
ATOM 841 C C . TYR A 1 111 ? 7.958 -2.772 1.845 1.00 89.75 111 TYR A C 1
ATOM 843 O O . TYR A 1 111 ? 7.672 -3.249 2.947 1.00 89.75 111 TYR A O 1
ATOM 851 N N . GLY A 1 112 ? 9.072 -2.068 1.616 1.00 74.25 112 GLY A N 1
ATOM 852 C CA . GLY A 1 112 ? 10.048 -1.716 2.654 1.00 74.25 112 GLY A CA 1
ATOM 853 C C . GLY A 1 112 ? 10.855 -2.896 3.205 1.00 74.25 112 GLY A C 1
ATOM 854 O O . GLY A 1 112 ? 11.079 -2.941 4.413 1.00 74.25 112 GLY A O 1
ATOM 855 N N . SER A 1 113 ? 11.223 -3.851 2.341 1.00 54.06 113 SER A N 1
ATOM 856 C CA . SER A 1 113 ? 12.153 -4.953 2.645 1.00 54.06 113 SER A CA 1
ATOM 857 C C . SER A 1 113 ? 13.588 -4.481 2.828 1.00 54.06 113 SER A C 1
ATOM 859 O O . SER A 1 113 ? 14.006 -3.632 2.009 1.00 54.06 113 SER A O 1
#

Secondary structure (DSSP, 8-state):
-EES--HHHHHHHHHHHHHTT--EEEEEEETTEEEEEEEES---HHHHHHHHHHHHHSSB-HHHHHHHH-S---HHHHHHHHHHHHHTTSEEEEEETTEEEEEESSTT-B---

Foldseek 3Di:
DDEPDDPVVVVVVQVVCAVVVAKDWYWYADPNDTDPIEIGHDDDPVLLLLLVQQLVVQKDALVSSCVSSVDDDDSVVSNVSLVVCVVSVQWDWDDDPPTIMIGGPDRPYDYDD

pLDDT: mean 93.52, std 5.58, range [54.06, 98.44]

Organism: NCBI:txid1763535

Radius of gyration: 14.72 Å; chains: 1; bounding box: 40×30×40 Å